Protein AF-A0A183DYJ8-F1 (afdb_monomer_lite)

Sequence (144 aa):
MRYMSSQLESTVRIVALSSSLANAKDVGQWLGCSSQATFNFAPNCRPLPLELFIQGFNLSHTASRLAAMTRPVYAAIGRHGGKLRPRPVLVFVPSRRQSRSTAVDMLTMAHADGQSKRFLHINPREPSFVRLLENIQVRVLPFC

pLDDT: mean 86.79, std 11.58, range [35.88, 95.94]

Organism: NCBI:txid637853

Structure (mmCIF, N/CA/C/O backbone):
data_AF-A0A183DYJ8-F1
#
_entry.id   AF-A0A183DYJ8-F1
#
loop_
_atom_site.group_PDB
_atom_site.id
_atom_site.type_symbol
_atom_site.label_atom_id
_atom_site.label_alt_id
_atom_site.label_comp_id
_atom_site.label_asym_id
_atom_site.label_entity_id
_atom_site.label_seq_id
_atom_site.pdbx_PDB_ins_code
_atom_site.Cartn_x
_atom_site.Cartn_y
_atom_site.Cartn_z
_atom_site.occupancy
_atom_site.B_iso_or_equiv
_atom_site.auth_seq_id
_atom_site.auth_comp_id
_atom_site.auth_asym_id
_atom_site.auth_atom_id
_atom_site.pdbx_PDB_model_num
ATOM 1 N N . MET A 1 1 ? 20.781 12.775 -18.936 1.00 73.19 1 MET A N 1
ATOM 2 C CA . MET A 1 1 ? 21.695 11.617 -18.793 1.00 73.19 1 MET A CA 1
ATOM 3 C C . MET A 1 1 ? 22.061 10.972 -20.126 1.00 73.19 1 MET A C 1
ATOM 5 O O . MET A 1 1 ? 23.223 11.074 -20.482 1.00 73.19 1 MET A O 1
ATOM 9 N N . ARG A 1 2 ? 21.133 10.405 -20.920 1.00 79.94 2 ARG A N 1
ATOM 10 C CA . ARG A 1 2 ? 21.486 9.854 -22.252 1.00 79.94 2 ARG A CA 1
ATOM 11 C C . ARG A 1 2 ? 22.073 10.909 -23.201 1.00 79.94 2 ARG A C 1
ATOM 13 O O . ARG A 1 2 ? 23.127 10.688 -23.775 1.00 79.94 2 ARG A O 1
ATOM 20 N N . TYR A 1 3 ? 21.452 12.089 -23.248 1.00 85.12 3 TYR A N 1
ATOM 21 C CA . TYR A 1 3 ? 21.985 13.248 -23.972 1.00 85.12 3 TYR A CA 1
ATOM 22 C C . TYR A 1 3 ? 23.383 13.669 -23.481 1.00 85.12 3 TYR A C 1
ATOM 24 O O . TYR A 1 3 ? 24.248 14.010 -24.270 1.00 85.12 3 TYR A O 1
ATOM 32 N N . MET A 1 4 ? 23.646 13.587 -22.174 1.00 83.94 4 MET A N 1
ATOM 33 C CA . MET A 1 4 ? 24.963 13.928 -21.623 1.00 83.94 4 MET A CA 1
ATOM 34 C C . MET A 1 4 ? 26.017 12.891 -22.015 1.00 83.94 4 MET A C 1
ATOM 36 O O . MET A 1 4 ? 27.123 13.270 -22.366 1.00 83.94 4 MET A O 1
ATOM 40 N N . SER A 1 5 ? 25.666 11.600 -22.016 1.00 84.94 5 SER A N 1
ATOM 41 C CA . SER A 1 5 ? 26.564 10.530 -22.470 1.00 84.94 5 SER A CA 1
ATOM 42 C C . SER A 1 5 ? 26.938 10.688 -23.947 1.00 84.94 5 SER A C 1
ATOM 44 O O . SER A 1 5 ? 28.092 10.471 -24.294 1.00 84.94 5 SER A O 1
ATOM 46 N N . SER A 1 6 ? 26.009 11.143 -24.799 1.00 83.88 6 SER A N 1
ATOM 47 C CA . SER A 1 6 ? 26.326 11.438 -26.203 1.00 83.88 6 SER A CA 1
ATOM 48 C C . SER A 1 6 ? 27.191 12.686 -26.396 1.00 83.88 6 SER A C 1
ATOM 50 O O . SER A 1 6 ? 27.919 12.749 -27.373 1.00 83.88 6 SER A O 1
ATOM 52 N N . GLN A 1 7 ? 27.105 13.678 -25.502 1.00 87.44 7 GLN A N 1
ATOM 53 C CA . GLN A 1 7 ? 27.860 14.937 -25.618 1.00 87.44 7 GLN A CA 1
ATOM 54 C C . GLN A 1 7 ? 29.259 14.859 -24.989 1.00 87.44 7 GLN A C 1
ATOM 56 O O . GLN A 1 7 ? 30.173 15.529 -25.445 1.00 87.44 7 GLN A O 1
ATOM 61 N N . LEU A 1 8 ? 29.427 14.060 -23.932 1.00 86.31 8 LEU A N 1
ATOM 62 C CA . LEU A 1 8 ? 30.691 13.909 -23.200 1.00 86.31 8 LEU A CA 1
ATOM 63 C C . LEU A 1 8 ? 31.576 12.778 -23.753 1.00 86.31 8 LEU A C 1
ATOM 65 O O . LEU A 1 8 ? 32.593 12.476 -23.136 1.00 86.31 8 LEU A O 1
ATOM 69 N N . GLU A 1 9 ? 31.146 12.101 -24.830 1.00 79.56 9 GLU A N 1
ATOM 70 C CA . GLU A 1 9 ? 31.792 10.911 -25.428 1.00 79.56 9 GLU A CA 1
ATOM 71 C C . GLU A 1 9 ? 32.183 9.829 -24.401 1.00 79.56 9 GLU A C 1
ATOM 73 O O . GLU A 1 9 ? 33.063 8.998 -24.613 1.00 79.56 9 GLU A O 1
ATOM 78 N N . SER A 1 10 ? 31.488 9.821 -23.264 1.00 85.06 10 SER A N 1
ATOM 79 C CA . SER A 1 10 ? 31.749 8.952 -22.127 1.00 85.06 10 SER A CA 1
ATOM 80 C C . SER A 1 10 ? 30.541 8.062 -21.884 1.00 85.06 10 SER A C 1
ATOM 82 O O . SER A 1 10 ? 29.387 8.512 -21.853 1.00 85.06 10 SER A O 1
ATOM 84 N N . THR A 1 11 ? 30.797 6.767 -21.723 1.00 82.25 11 THR A N 1
ATOM 85 C CA . THR A 1 11 ? 29.756 5.759 -21.536 1.00 82.25 11 THR A CA 1
ATOM 86 C C . THR A 1 11 ? 29.220 5.811 -20.108 1.00 82.25 11 THR A C 1
ATOM 88 O O . THR A 1 11 ? 29.908 5.423 -19.164 1.00 82.25 11 THR A O 1
ATOM 91 N N . VAL A 1 12 ? 27.966 6.235 -19.939 1.00 88.12 12 VAL A N 1
ATOM 92 C CA . VAL A 1 12 ? 27.276 6.196 -18.641 1.00 88.12 12 VAL A CA 1
ATOM 93 C C . VAL A 1 12 ? 26.385 4.959 -18.585 1.00 88.12 12 VAL A C 1
ATOM 95 O O . VAL A 1 12 ? 25.428 4.841 -19.351 1.00 88.12 12 VAL A O 1
ATOM 98 N N . ARG A 1 13 ? 26.661 4.035 -17.656 1.00 90.12 13 ARG A N 1
ATOM 99 C CA . ARG A 1 13 ? 25.805 2.861 -17.439 1.00 90.12 13 ARG A CA 1
ATOM 100 C C . ARG A 1 13 ? 24.506 3.282 -16.751 1.00 90.12 13 ARG A C 1
ATOM 102 O O . ARG A 1 13 ? 24.520 3.708 -15.600 1.00 90.12 13 ARG A O 1
ATOM 109 N N . ILE A 1 14 ? 23.383 3.109 -17.442 1.00 90.06 14 ILE A N 1
ATOM 110 C CA . ILE A 1 14 ? 22.045 3.372 -16.906 1.00 90.06 14 ILE A CA 1
ATOM 111 C C . ILE A 1 14 ? 21.417 2.043 -16.483 1.00 90.06 14 ILE A C 1
ATOM 113 O O . ILE A 1 14 ? 21.336 1.107 -17.274 1.00 90.06 14 ILE A O 1
ATOM 117 N N . VAL A 1 15 ? 20.962 1.968 -15.233 1.00 93.06 15 VAL A N 1
ATOM 118 C CA . VAL A 1 15 ? 20.159 0.853 -14.719 1.00 93.06 15 VAL A CA 1
ATOM 119 C C . VAL A 1 15 ? 18.805 1.420 -14.314 1.00 93.06 15 VAL A C 1
ATOM 121 O O . VAL A 1 15 ? 18.730 2.258 -13.419 1.00 93.06 15 VAL A O 1
ATOM 124 N N . ALA A 1 16 ? 17.745 0.992 -14.999 1.00 92.88 16 ALA A N 1
ATOM 125 C CA . ALA A 1 16 ? 16.383 1.433 -14.725 1.00 92.88 16 ALA A CA 1
ATOM 126 C C . ALA A 1 16 ? 15.611 0.344 -13.980 1.00 92.88 16 ALA A C 1
ATOM 128 O O . ALA A 1 16 ? 15.545 -0.801 -14.423 1.00 92.88 16 ALA A O 1
ATOM 129 N N . LEU A 1 17 ? 15.012 0.722 -12.853 1.00 94.81 17 LEU A N 1
ATOM 130 C CA . LEU A 1 17 ? 14.126 -0.131 -12.071 1.00 94.81 17 LEU A CA 1
ATOM 131 C C . LEU A 1 17 ? 12.704 0.399 -12.227 1.00 94.81 17 LEU A C 1
ATOM 133 O O . LEU A 1 17 ? 12.454 1.587 -12.028 1.00 94.81 17 LEU A O 1
ATOM 137 N N . SER A 1 18 ? 11.776 -0.474 -12.601 1.00 93.62 18 SER A N 1
ATOM 138 C CA . SER A 1 18 ? 10.367 -0.121 -12.766 1.00 93.62 18 SER A CA 1
ATOM 139 C C . SER A 1 18 ? 9.467 -1.268 -12.316 1.00 93.62 18 SER A C 1
ATOM 141 O O . SER A 1 18 ? 9.920 -2.403 -12.162 1.00 93.62 18 SER A O 1
ATOM 143 N N . SER A 1 19 ? 8.192 -0.958 -12.070 1.00 92.62 19 SER A N 1
ATOM 144 C CA . SER A 1 19 ? 7.153 -1.987 -11.967 1.00 92.62 19 SER A CA 1
ATOM 145 C C . SER A 1 19 ? 6.917 -2.629 -13.340 1.00 92.62 19 SER A C 1
ATOM 147 O O . SER A 1 19 ? 7.438 -2.156 -14.344 1.00 92.62 19 SER A O 1
ATOM 149 N N . SER A 1 20 ? 6.107 -3.681 -13.408 1.00 93.31 20 SER A N 1
ATOM 150 C CA . SER A 1 20 ? 5.674 -4.283 -14.672 1.00 93.31 20 SER A CA 1
ATOM 151 C C . SER A 1 20 ? 5.077 -3.230 -15.614 1.00 93.31 20 SER A C 1
ATOM 153 O O . SER A 1 20 ? 4.111 -2.553 -15.250 1.00 93.31 20 SER A O 1
ATOM 155 N N . LEU A 1 21 ? 5.627 -3.106 -16.824 1.00 93.69 21 LEU A N 1
ATOM 156 C CA . LEU A 1 21 ? 5.190 -2.129 -17.827 1.00 93.69 21 LEU A CA 1
ATOM 157 C C . LEU A 1 21 ? 4.564 -2.829 -19.035 1.00 93.69 21 LEU A C 1
ATOM 159 O O . LEU A 1 21 ? 5.076 -3.841 -19.512 1.00 93.69 21 LEU A O 1
ATOM 163 N N . ALA A 1 22 ? 3.492 -2.252 -19.581 1.00 93.25 22 ALA A N 1
ATOM 164 C CA . ALA A 1 22 ? 2.907 -2.727 -20.837 1.00 93.25 22 ALA A CA 1
ATOM 165 C C . ALA A 1 22 ? 3.814 -2.404 -22.043 1.00 93.25 22 ALA A C 1
ATOM 167 O O . ALA A 1 22 ? 4.002 -3.236 -22.926 1.00 93.25 22 ALA A O 1
ATOM 168 N N . ASN A 1 23 ? 4.438 -1.224 -22.044 1.00 93.50 23 ASN A N 1
ATOM 169 C CA . ASN A 1 23 ? 5.290 -0.699 -23.116 1.00 93.50 23 ASN A CA 1
ATOM 170 C C . ASN A 1 23 ? 6.788 -0.695 -22.744 1.00 93.50 23 ASN A C 1
ATOM 172 O O . ASN A 1 23 ? 7.521 0.247 -23.040 1.00 93.50 23 ASN A O 1
ATOM 176 N N . ALA A 1 24 ? 7.271 -1.758 -22.092 1.00 93.75 24 ALA A N 1
ATOM 177 C CA . ALA A 1 24 ? 8.667 -1.845 -21.644 1.00 93.75 24 ALA A CA 1
ATOM 178 C C . ALA A 1 24 ? 9.697 -1.735 -22.786 1.00 93.75 24 ALA A C 1
ATOM 180 O O . ALA A 1 24 ? 10.811 -1.263 -22.565 1.00 93.75 24 ALA A O 1
ATOM 181 N N . LYS A 1 25 ? 9.329 -2.150 -24.007 1.00 92.06 25 LYS A N 1
ATOM 182 C CA . LYS A 1 25 ? 10.200 -2.075 -25.191 1.00 92.06 25 LYS A CA 1
ATOM 183 C C . LYS A 1 25 ? 10.552 -0.632 -25.550 1.00 92.06 25 LYS A C 1
ATOM 185 O O . LYS A 1 25 ? 11.727 -0.328 -25.725 1.00 92.06 25 LYS A O 1
ATOM 190 N N . ASP A 1 26 ? 9.555 0.248 -25.580 1.00 93.81 26 ASP A N 1
ATOM 191 C CA . ASP A 1 26 ? 9.741 1.656 -25.942 1.00 93.81 26 ASP A CA 1
ATOM 192 C C . ASP A 1 26 ? 10.584 2.377 -24.889 1.00 93.81 26 ASP A C 1
ATOM 194 O O . ASP A 1 26 ? 11.494 3.137 -25.218 1.00 93.81 26 ASP A O 1
ATOM 198 N N . VAL A 1 27 ? 10.339 2.078 -23.608 1.00 93.38 27 VAL A N 1
ATOM 199 C CA . VAL A 1 27 ? 11.133 2.615 -22.494 1.00 93.38 27 VAL A CA 1
ATOM 200 C C . VAL A 1 27 ? 12.580 2.123 -22.567 1.00 93.38 27 VAL A C 1
ATOM 202 O O . VAL A 1 27 ? 13.506 2.921 -22.421 1.00 93.38 27 VAL A O 1
ATOM 205 N N . GLY A 1 28 ? 12.795 0.835 -22.853 1.00 92.75 28 GLY A N 1
ATOM 206 C CA . GLY A 1 28 ? 14.129 0.271 -23.064 1.00 92.75 28 GLY A CA 1
ATOM 207 C C . GLY A 1 28 ? 14.861 0.954 -24.221 1.00 92.75 28 GLY A C 1
ATOM 208 O O . GLY A 1 28 ? 15.994 1.406 -24.057 1.00 92.75 28 GLY A O 1
ATOM 209 N N . GLN A 1 29 ? 14.190 1.135 -25.360 1.00 91.81 29 GLN A N 1
ATOM 210 C CA . GLN A 1 29 ? 14.751 1.823 -26.524 1.00 91.81 29 GLN A CA 1
ATOM 211 C C . GLN A 1 29 ? 15.055 3.302 -26.240 1.00 91.81 29 GLN A C 1
ATOM 213 O O . GLN A 1 29 ? 16.102 3.810 -26.659 1.00 91.81 29 GLN A O 1
ATOM 218 N N . TRP A 1 30 ? 14.189 3.993 -25.494 1.00 91.25 30 TRP A N 1
ATOM 219 C CA . TRP A 1 30 ? 14.401 5.378 -25.065 1.00 91.25 30 TRP A CA 1
ATOM 220 C C . TRP A 1 30 ? 15.608 5.528 -24.128 1.00 91.25 30 TRP A C 1
ATOM 222 O O . TRP A 1 30 ? 16.345 6.515 -24.215 1.00 91.25 30 TRP A O 1
ATOM 232 N N . LEU A 1 31 ? 15.884 4.522 -23.300 1.00 91.31 31 LEU A N 1
ATOM 233 C CA . LEU A 1 31 ? 17.076 4.476 -22.452 1.00 91.31 31 LEU A CA 1
ATOM 234 C C . LEU A 1 31 ? 18.327 3.963 -23.184 1.00 91.31 31 LEU A C 1
ATOM 236 O O . LEU A 1 31 ? 19.436 4.159 -22.693 1.00 91.31 31 LEU A O 1
ATOM 240 N 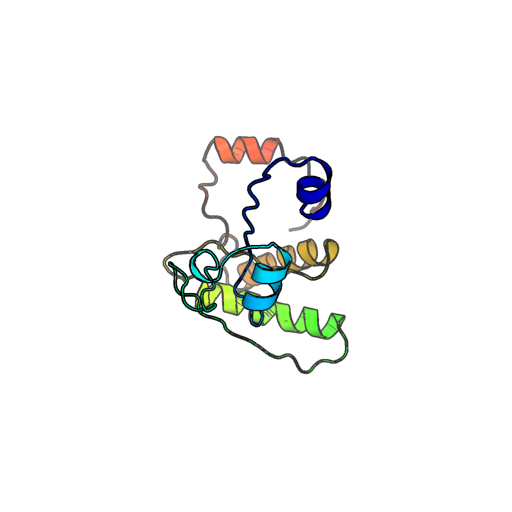N . GLY A 1 32 ? 18.171 3.379 -24.375 1.00 88.75 32 GLY A N 1
ATOM 241 C CA . GLY A 1 32 ? 19.265 2.784 -25.148 1.00 88.75 32 GLY A CA 1
ATOM 242 C C . GLY A 1 32 ? 19.638 1.370 -24.695 1.00 88.75 32 GLY A C 1
ATOM 243 O O . GLY A 1 32 ? 20.743 0.911 -24.970 1.00 88.75 32 GLY A O 1
ATOM 244 N N . CYS A 1 33 ? 18.740 0.681 -23.990 1.00 90.75 33 CYS A N 1
ATOM 245 C CA . CYS A 1 33 ? 18.912 -0.708 -23.585 1.00 90.75 33 CYS A CA 1
ATOM 246 C C . CYS A 1 33 ? 18.634 -1.652 -24.763 1.00 90.75 33 CYS A C 1
ATOM 248 O O . CYS A 1 33 ? 17.685 -1.459 -25.524 1.00 90.75 33 CYS A O 1
ATOM 250 N N . SER A 1 34 ? 19.438 -2.710 -24.894 1.00 90.81 34 SER A N 1
ATOM 251 C CA . SER A 1 34 ? 19.164 -3.783 -25.852 1.00 90.81 34 SER A CA 1
ATOM 252 C C . SER A 1 34 ? 17.969 -4.631 -25.399 1.00 90.81 34 SER A C 1
ATOM 254 O O . SER A 1 34 ? 17.638 -4.695 -24.210 1.00 90.81 34 SER A O 1
ATOM 256 N N . SER A 1 35 ? 17.333 -5.344 -26.331 1.00 89.44 35 SER A N 1
ATOM 257 C CA . SER A 1 35 ? 16.215 -6.240 -25.999 1.00 89.44 35 SER A CA 1
ATOM 258 C C . SER A 1 35 ? 16.634 -7.388 -25.072 1.00 89.44 35 SER A C 1
ATOM 260 O O . SER A 1 35 ? 15.832 -7.828 -24.260 1.00 89.44 35 SER A O 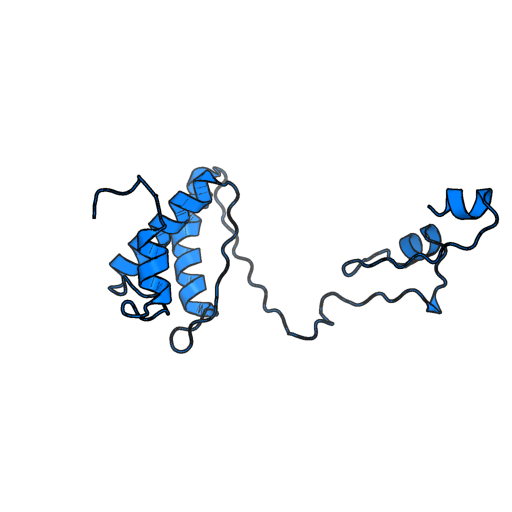1
ATOM 262 N N . GLN A 1 36 ? 17.896 -7.828 -25.142 1.00 92.44 36 GLN A N 1
ATOM 263 C CA . GLN A 1 36 ? 18.462 -8.847 -24.245 1.00 92.44 36 GLN A CA 1
ATOM 264 C C . GLN A 1 36 ? 18.700 -8.323 -22.819 1.00 92.44 36 GLN A C 1
ATOM 266 O O . GLN A 1 36 ? 18.710 -9.102 -21.873 1.00 92.44 36 GLN A O 1
ATOM 271 N N . ALA A 1 37 ? 18.882 -7.009 -22.663 1.00 91.81 37 ALA A N 1
ATOM 272 C CA . ALA A 1 37 ? 19.071 -6.347 -21.373 1.00 91.81 37 ALA A CA 1
ATOM 273 C C . ALA A 1 37 ? 17.766 -5.756 -20.801 1.00 91.81 37 ALA A C 1
ATOM 275 O O . ALA A 1 37 ? 17.795 -5.100 -19.759 1.00 91.81 37 ALA A O 1
ATOM 276 N N . THR A 1 38 ? 16.626 -5.959 -21.473 1.00 92.94 38 THR A N 1
ATOM 277 C CA . THR A 1 38 ? 15.319 -5.443 -21.046 1.00 92.94 38 THR A CA 1
ATOM 278 C C . THR A 1 38 ? 14.506 -6.559 -20.399 1.00 92.94 38 THR A C 1
ATOM 280 O O . THR A 1 38 ? 13.865 -7.357 -21.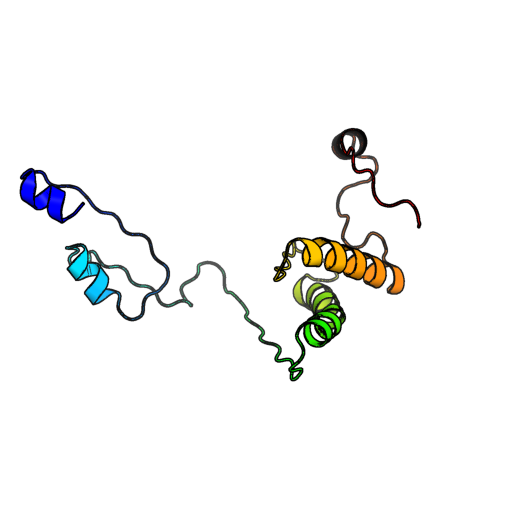079 1.00 92.94 38 THR A O 1
ATOM 283 N N . PHE A 1 39 ? 14.508 -6.598 -19.068 1.00 93.56 39 PHE A N 1
ATOM 284 C CA . PHE A 1 39 ? 13.738 -7.573 -18.298 1.00 93.56 39 PHE A CA 1
ATOM 285 C C . PHE A 1 39 ? 12.395 -6.976 -17.879 1.00 93.56 39 PHE A C 1
ATOM 287 O O . PHE A 1 39 ? 12.343 -6.063 -17.057 1.00 93.56 39 PHE A O 1
ATOM 294 N N . ASN A 1 40 ? 11.306 -7.497 -18.444 1.00 93.94 40 ASN A N 1
ATOM 295 C CA . ASN A 1 40 ? 9.945 -7.111 -18.087 1.00 93.94 40 ASN A CA 1
ATOM 296 C C . ASN A 1 40 ? 9.178 -8.340 -17.607 1.00 93.94 40 ASN A C 1
ATOM 298 O O . ASN A 1 40 ? 9.033 -9.315 -18.343 1.00 93.94 40 ASN A O 1
ATOM 302 N N . PHE A 1 41 ? 8.683 -8.280 -16.376 1.00 93.94 41 PHE A N 1
ATOM 303 C CA . PHE A 1 41 ? 7.970 -9.380 -15.740 1.00 93.94 41 PHE A CA 1
ATOM 304 C C . PHE A 1 41 ? 6.493 -9.035 -15.605 1.00 93.94 41 PHE A C 1
ATOM 306 O O . PHE A 1 41 ? 6.138 -7.881 -15.359 1.00 93.94 41 PHE A O 1
ATOM 313 N N . ALA A 1 42 ? 5.624 -10.036 -15.719 1.00 91.19 42 ALA A N 1
ATOM 314 C CA . ALA A 1 42 ? 4.207 -9.846 -15.457 1.00 91.19 42 ALA A CA 1
ATOM 315 C C . ALA A 1 42 ? 3.964 -9.563 -13.953 1.00 91.19 42 ALA A C 1
ATOM 317 O O . ALA A 1 42 ? 4.722 -10.044 -13.105 1.00 91.19 42 ALA A O 1
ATOM 318 N N . PRO A 1 43 ? 2.904 -8.815 -13.582 1.00 89.69 43 PRO A N 1
ATOM 319 C CA . PRO A 1 43 ? 2.639 -8.441 -12.185 1.00 89.69 43 PRO A CA 1
ATOM 320 C C . PRO A 1 43 ? 2.446 -9.618 -11.216 1.00 89.69 43 PRO A C 1
ATOM 322 O O . PRO A 1 43 ? 2.502 -9.419 -10.000 1.00 89.69 43 PRO A O 1
ATOM 325 N N . ASN A 1 44 ? 2.186 -10.814 -11.753 1.00 89.44 44 ASN A N 1
ATOM 326 C CA . ASN A 1 44 ? 2.000 -12.068 -11.028 1.00 89.44 44 ASN A CA 1
ATOM 327 C C . ASN A 1 44 ? 3.321 -12.791 -10.699 1.00 89.44 44 ASN A C 1
ATOM 329 O O . ASN A 1 44 ? 3.313 -13.660 -9.834 1.00 89.44 44 ASN A O 1
ATOM 333 N N . CYS A 1 45 ? 4.452 -12.426 -11.313 1.00 90.38 45 CYS A N 1
ATOM 334 C CA . CYS A 1 45 ? 5.768 -13.039 -11.077 1.00 90.38 45 CYS A CA 1
ATOM 335 C C . CYS A 1 45 ? 6.416 -12.590 -9.751 1.00 90.38 45 CYS A C 1
ATOM 337 O O . CYS A 1 45 ? 7.627 -12.389 -9.670 1.00 90.38 45 CYS A O 1
ATOM 339 N N . ARG A 1 46 ? 5.617 -12.378 -8.703 1.00 91.56 46 ARG A N 1
ATOM 340 C CA . ARG A 1 46 ? 6.111 -11.956 -7.390 1.00 91.56 46 ARG A CA 1
ATOM 341 C C . ARG A 1 46 ? 6.610 -13.173 -6.608 1.00 91.56 46 ARG A C 1
ATOM 343 O O . ARG A 1 46 ? 5.919 -14.188 -6.608 1.00 91.56 46 ARG A O 1
ATOM 350 N N . PRO A 1 47 ? 7.732 -13.067 -5.868 1.00 92.25 47 PRO A N 1
ATOM 351 C CA . PRO A 1 47 ? 8.199 -14.153 -5.001 1.00 92.25 47 PRO A CA 1
ATOM 352 C C . PRO A 1 47 ? 7.168 -14.565 -3.942 1.00 92.25 47 PRO A C 1
ATOM 354 O O . PRO A 1 47 ? 7.109 -15.725 -3.551 1.00 92.25 47 PRO A O 1
ATOM 357 N N . LEU A 1 48 ? 6.352 -13.608 -3.483 1.00 89.69 48 LEU A N 1
ATOM 358 C CA . LEU A 1 48 ? 5.236 -13.846 -2.576 1.00 89.69 48 LEU A CA 1
ATOM 359 C C . LEU A 1 48 ? 3.914 -13.606 -3.316 1.00 89.69 48 LEU A C 1
ATOM 361 O O . LEU A 1 48 ? 3.730 -12.511 -3.865 1.00 89.69 48 LEU A O 1
ATOM 365 N N . PRO A 1 49 ? 2.993 -14.586 -3.324 1.00 90.38 49 PRO A N 1
ATOM 366 C CA . PRO A 1 49 ? 1.691 -14.419 -3.948 1.00 90.38 49 PRO A CA 1
ATOM 367 C C . PRO A 1 49 ? 0.897 -13.332 -3.221 1.00 90.38 49 PRO A C 1
ATOM 369 O O . PRO A 1 49 ? 0.947 -13.207 -1.996 1.00 90.38 49 PRO A O 1
ATOM 372 N N . LEU A 1 50 ? 0.161 -12.539 -3.996 1.00 90.75 50 LEU A N 1
ATOM 373 C CA . LEU A 1 50 ? -0.685 -11.466 -3.493 1.00 90.75 50 LEU A CA 1
ATOM 374 C C . LEU A 1 50 ? -2.137 -11.785 -3.835 1.00 90.75 50 LEU A C 1
ATOM 376 O O . LEU A 1 50 ? -2.482 -11.935 -5.005 1.00 90.75 50 LEU A O 1
ATOM 380 N N . GLU A 1 51 ? -2.984 -11.842 -2.813 1.00 90.81 51 GLU A N 1
ATOM 381 C CA . GLU A 1 51 ? -4.435 -11.926 -2.968 1.00 90.81 51 GLU A CA 1
ATOM 382 C C . GLU A 1 51 ? -5.033 -10.520 -2.928 1.00 90.81 51 GLU A C 1
ATOM 384 O O . GLU A 1 51 ? -4.774 -9.746 -2.003 1.00 90.81 51 GLU A O 1
ATOM 389 N N . LEU A 1 52 ? -5.824 -10.176 -3.944 1.00 92.25 52 LEU A N 1
ATOM 390 C CA . LEU A 1 52 ? -6.418 -8.854 -4.094 1.00 92.25 52 LEU A CA 1
ATOM 391 C C . LEU A 1 52 ? -7.942 -8.954 -4.045 1.00 92.25 52 LEU A C 1
ATOM 393 O O . LEU A 1 52 ? -8.555 -9.656 -4.844 1.00 92.25 52 LEU A O 1
ATOM 397 N N . PHE A 1 53 ? -8.550 -8.209 -3.123 1.00 94.31 53 PHE A N 1
ATOM 398 C CA . PHE A 1 53 ? -9.998 -8.125 -2.958 1.00 94.31 53 PHE A CA 1
ATOM 399 C C . PHE A 1 53 ? -10.448 -6.683 -3.190 1.00 94.31 53 PHE A C 1
ATOM 401 O O . PHE A 1 53 ? -9.970 -5.769 -2.518 1.00 94.31 53 PHE A O 1
ATOM 408 N N . ILE A 1 54 ? -11.377 -6.474 -4.126 1.00 95.00 54 ILE A N 1
ATOM 409 C CA . ILE A 1 54 ? -11.953 -5.156 -4.422 1.00 95.00 54 ILE A CA 1
ATOM 410 C C . ILE A 1 54 ? -13.389 -5.131 -3.906 1.00 95.00 54 ILE A C 1
ATOM 412 O O . ILE A 1 54 ? -14.205 -5.965 -4.290 1.00 95.00 54 ILE A O 1
ATOM 416 N N . GLN A 1 55 ? -13.699 -4.162 -3.046 1.00 93.56 55 GLN A N 1
ATOM 417 C CA . GLN A 1 55 ? -15.052 -3.912 -2.553 1.00 93.56 55 GLN A CA 1
ATOM 418 C C . GLN A 1 55 ? -15.5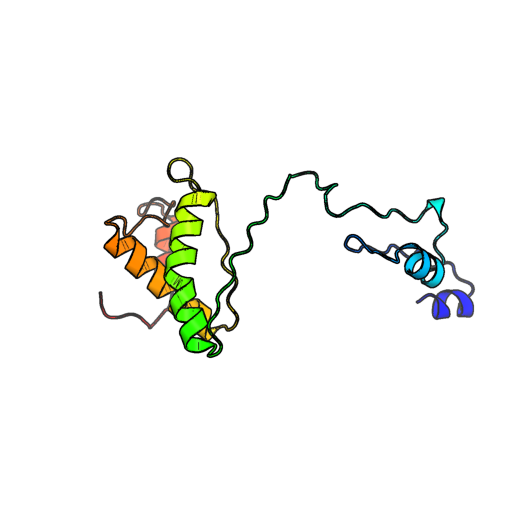25 -2.546 -3.054 1.00 93.56 55 GLN A C 1
ATOM 420 O O . GLN A 1 55 ? -14.946 -1.516 -2.708 1.00 93.56 55 GLN A O 1
ATOM 425 N N . GLY A 1 56 ? -16.558 -2.543 -3.898 1.00 94.75 56 GLY A N 1
ATOM 426 C CA . GLY A 1 56 ? -17.173 -1.323 -4.419 1.00 94.75 56 GLY A CA 1
ATOM 427 C C . GLY A 1 56 ? -18.185 -0.725 -3.441 1.00 94.75 56 GLY A C 1
ATOM 428 O O . GLY A 1 56 ? -18.910 -1.455 -2.770 1.00 94.75 56 GLY A O 1
ATOM 429 N N . PHE A 1 57 ? -18.257 0.607 -3.383 1.00 94.50 57 PHE A N 1
ATOM 430 C CA . PHE A 1 57 ? -19.225 1.344 -2.564 1.00 94.50 57 PHE A CA 1
ATOM 431 C C . PHE A 1 57 ? -20.002 2.335 -3.434 1.00 94.50 57 PHE A C 1
ATOM 433 O O . PHE A 1 57 ? -19.430 3.301 -3.940 1.00 94.50 57 PHE A O 1
ATOM 440 N N . ASN A 1 58 ? -21.316 2.133 -3.553 1.00 94.25 58 ASN A N 1
ATOM 441 C CA . ASN A 1 58 ? -22.207 2.926 -4.409 1.00 94.25 58 ASN A CA 1
ATOM 442 C C . ASN A 1 58 ? -22.744 4.180 -3.692 1.00 94.25 58 ASN A C 1
ATOM 444 O O . ASN A 1 58 ? -23.949 4.399 -3.615 1.00 94.25 58 ASN A O 1
ATOM 448 N N . LEU A 1 59 ? -21.853 4.993 -3.123 1.00 95.12 59 LEU A N 1
ATOM 449 C CA . LEU A 1 59 ? -22.202 6.255 -2.461 1.00 95.12 59 LEU A CA 1
ATOM 450 C C . LEU A 1 59 ? -21.483 7.402 -3.167 1.00 95.12 59 LEU A C 1
ATOM 452 O O . LEU A 1 59 ? -20.254 7.415 -3.210 1.00 95.12 59 LEU A O 1
ATOM 456 N N . SER A 1 60 ? -22.226 8.375 -3.694 1.00 94.81 60 SER A N 1
ATOM 457 C CA . SER A 1 60 ? -21.654 9.536 -4.392 1.00 94.81 60 SER A CA 1
ATOM 458 C C . SER A 1 60 ? -20.907 10.461 -3.426 1.00 94.81 60 SER A C 1
ATOM 460 O O . SER A 1 60 ? -19.753 10.826 -3.662 1.00 94.81 60 SER A O 1
ATOM 462 N N . HIS A 1 61 ? -21.529 10.775 -2.287 1.00 95.94 61 HIS A N 1
ATOM 463 C CA . HIS A 1 61 ? -20.959 11.657 -1.276 1.00 95.94 61 HIS A CA 1
ATOM 464 C C . HIS A 1 61 ? -19.770 11.010 -0.549 1.00 95.94 61 HIS A C 1
ATOM 466 O O . HIS A 1 61 ? -19.899 9.975 0.110 1.00 95.94 61 HIS A O 1
ATOM 472 N N . THR A 1 62 ? -18.598 11.645 -0.642 1.00 92.25 62 THR A N 1
ATOM 473 C CA . THR A 1 62 ? -17.327 11.092 -0.151 1.00 92.25 62 THR A CA 1
ATOM 474 C C . THR A 1 62 ? -17.304 10.856 1.356 1.00 92.25 62 THR A C 1
ATOM 476 O O . THR A 1 62 ? -16.830 9.805 1.779 1.00 92.25 62 THR A O 1
ATOM 479 N N . ALA A 1 63 ? -17.831 11.772 2.175 1.00 91.44 63 ALA A N 1
ATOM 480 C CA . ALA A 1 63 ? -17.790 11.591 3.630 1.00 91.44 63 ALA A CA 1
ATOM 481 C C . ALA A 1 63 ? -18.669 10.412 4.080 1.00 91.44 63 ALA A C 1
ATOM 483 O O . ALA A 1 63 ? -18.240 9.586 4.882 1.00 91.44 63 ALA A O 1
ATOM 484 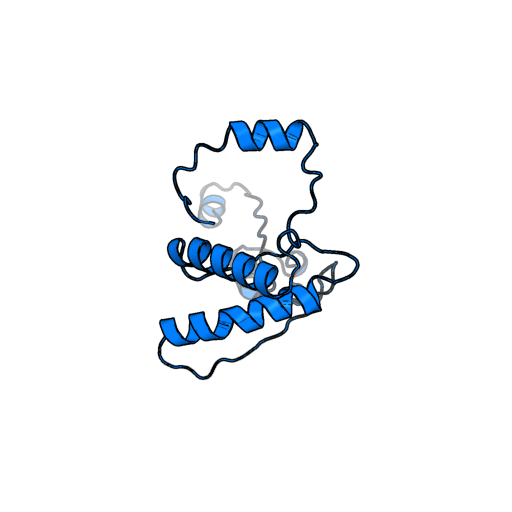N N . SER A 1 64 ? -19.861 10.278 3.490 1.00 93.62 64 SER A N 1
ATOM 485 C CA . SER A 1 64 ? -20.766 9.153 3.752 1.00 93.62 64 SER A CA 1
ATOM 486 C C . SER A 1 64 ? -20.158 7.832 3.285 1.00 93.62 64 SER A C 1
ATOM 488 O O . SER A 1 64 ? -20.252 6.825 3.983 1.00 93.62 64 SER A O 1
ATOM 490 N N . ARG A 1 65 ? -19.477 7.843 2.130 1.00 94.44 65 ARG A N 1
ATOM 491 C CA . ARG A 1 65 ? -18.755 6.679 1.609 1.00 94.44 65 ARG A CA 1
ATOM 492 C C . ARG A 1 65 ? -17.635 6.232 2.549 1.00 94.44 65 ARG A C 1
ATOM 494 O O . ARG A 1 65 ? -17.539 5.045 2.834 1.00 94.44 65 ARG A O 1
ATOM 501 N N . LEU A 1 66 ? -16.836 7.165 3.068 1.00 93.50 66 LEU A N 1
ATOM 502 C CA . LEU A 1 66 ? -15.768 6.855 4.024 1.00 93.50 66 LEU A CA 1
ATOM 503 C C . LEU A 1 66 ? -16.316 6.293 5.340 1.00 93.50 66 LEU A C 1
ATOM 505 O O . LEU A 1 66 ? -15.804 5.288 5.821 1.00 93.50 66 LEU A O 1
ATOM 509 N N . ALA A 1 67 ? -17.389 6.875 5.881 1.00 91.94 67 ALA A N 1
ATOM 510 C CA . ALA A 1 67 ? -18.031 6.354 7.090 1.00 91.94 67 ALA A CA 1
ATOM 511 C C . ALA A 1 67 ? -18.596 4.934 6.883 1.00 91.94 67 ALA A C 1
ATOM 513 O O . ALA A 1 67 ? -18.471 4.073 7.754 1.00 91.94 67 ALA A O 1
ATOM 514 N N . ALA A 1 68 ? -19.166 4.659 5.705 1.00 93.50 68 ALA A N 1
ATOM 515 C CA . ALA A 1 68 ? -19.656 3.328 5.349 1.00 93.50 68 ALA A CA 1
ATOM 516 C C . ALA A 1 68 ? -18.527 2.289 5.198 1.00 93.50 68 ALA A C 1
ATOM 518 O O . ALA A 1 68 ? -18.764 1.102 5.418 1.00 93.50 68 ALA A O 1
ATOM 519 N N . MET A 1 69 ? -17.304 2.716 4.857 1.00 95.38 69 MET A N 1
ATOM 520 C CA . MET A 1 69 ? -16.130 1.841 4.723 1.00 95.38 69 MET A CA 1
ATOM 521 C C . MET A 1 69 ? -15.538 1.405 6.071 1.00 95.38 69 MET A C 1
ATOM 523 O O . MET A 1 69 ? -14.900 0.355 6.134 1.00 95.38 69 MET A O 1
ATOM 527 N N . THR A 1 70 ? -15.768 2.151 7.156 1.00 93.38 70 THR A N 1
ATOM 528 C CA . THR A 1 70 ? -15.156 1.894 8.472 1.00 93.38 70 THR A CA 1
ATOM 529 C C . THR A 1 70 ? -15.427 0.477 8.996 1.00 93.38 70 THR A C 1
ATOM 531 O O . THR A 1 70 ? -14.493 -0.242 9.357 1.00 93.38 70 THR A O 1
ATOM 534 N N . ARG A 1 71 ? -16.688 0.023 8.977 1.00 93.00 71 ARG A N 1
ATOM 535 C CA . ARG A 1 71 ? -17.063 -1.329 9.437 1.00 93.00 71 ARG A CA 1
ATOM 536 C C . ARG A 1 71 ? -16.461 -2.445 8.559 1.00 93.00 71 ARG A C 1
ATOM 538 O O . ARG A 1 71 ? -15.843 -3.355 9.116 1.00 93.00 71 ARG A O 1
ATOM 545 N N . PRO A 1 72 ? -16.573 -2.396 7.215 1.00 94.69 72 PRO A N 1
ATOM 546 C CA . PRO A 1 72 ? -15.898 -3.338 6.323 1.00 94.69 72 PRO A CA 1
ATOM 547 C C . PRO A 1 72 ? -14.386 -3.432 6.531 1.00 94.69 72 PRO A C 1
ATOM 549 O O . PRO A 1 72 ? -13.851 -4.538 6.494 1.00 94.69 72 PRO A O 1
ATOM 552 N N . VAL A 1 73 ? -13.697 -2.315 6.796 1.00 94.44 73 VAL A N 1
ATOM 553 C CA . VAL A 1 73 ? -12.251 -2.330 7.073 1.00 94.44 73 VAL A CA 1
ATOM 554 C C . VAL A 1 73 ? -11.946 -3.150 8.327 1.00 94.44 73 VAL A C 1
ATOM 556 O O . VAL A 1 73 ? -11.091 -4.034 8.278 1.00 94.44 73 VAL A O 1
ATOM 559 N N . TYR A 1 74 ? -12.675 -2.937 9.425 1.00 92.75 74 TYR A N 1
ATOM 560 C CA . TYR A 1 74 ? -12.492 -3.726 10.649 1.00 92.75 74 TYR A CA 1
ATOM 561 C C . TYR A 1 74 ? -12.758 -5.223 10.425 1.00 92.75 74 TYR A C 1
ATOM 563 O O . TYR A 1 74 ? -11.969 -6.082 10.834 1.00 92.75 74 TYR A O 1
ATOM 571 N N . ALA A 1 75 ? -13.830 -5.546 9.699 1.00 92.38 75 ALA A N 1
ATOM 572 C CA . ALA A 1 75 ? -14.146 -6.923 9.335 1.00 92.38 75 ALA A CA 1
ATOM 573 C C . ALA A 1 75 ? -13.051 -7.556 8.452 1.00 92.38 75 ALA A C 1
ATOM 575 O O . ALA A 1 75 ? -12.682 -8.714 8.661 1.00 92.38 75 ALA A O 1
ATOM 576 N N . ALA A 1 76 ? -12.486 -6.798 7.506 1.00 92.75 76 ALA A N 1
ATOM 577 C CA . ALA A 1 76 ? -11.399 -7.246 6.638 1.00 92.75 76 ALA A CA 1
ATOM 578 C C . ALA A 1 76 ? -10.111 -7.528 7.426 1.00 92.75 76 ALA A C 1
ATOM 580 O O . ALA A 1 76 ? -9.476 -8.557 7.189 1.00 92.75 76 ALA A O 1
ATOM 581 N N . ILE A 1 77 ? -9.770 -6.687 8.412 1.00 91.56 77 ILE A N 1
ATOM 582 C CA . ILE A 1 77 ? -8.652 -6.937 9.338 1.00 91.56 77 ILE A CA 1
ATOM 583 C C . ILE A 1 77 ? -8.863 -8.273 10.056 1.00 91.56 77 ILE A C 1
ATOM 585 O O . ILE A 1 77 ? -7.959 -9.103 10.107 1.00 91.56 77 ILE A O 1
ATOM 589 N N . GLY A 1 78 ? -10.069 -8.524 10.568 1.00 88.31 78 GLY A N 1
ATOM 590 C CA . GLY A 1 78 ? -10.371 -9.781 11.249 1.00 88.31 78 GLY A CA 1
ATOM 591 C C . GLY A 1 78 ? -10.354 -11.012 10.339 1.00 88.31 78 GLY A C 1
ATOM 592 O O . GLY A 1 78 ? -9.933 -12.082 10.780 1.00 88.31 78 GLY A O 1
ATOM 593 N N . ARG A 1 79 ? -10.802 -10.867 9.087 1.00 89.38 79 ARG A N 1
ATOM 594 C CA . ARG A 1 79 ? -10.868 -11.952 8.100 1.00 89.38 79 ARG A CA 1
ATOM 595 C C . ARG A 1 79 ? -9.493 -12.312 7.536 1.00 89.38 79 ARG A C 1
ATOM 597 O O . ARG A 1 79 ? -9.145 -13.487 7.519 1.00 89.38 79 ARG A O 1
ATOM 604 N N . HIS A 1 80 ? -8.726 -11.320 7.084 1.00 88.69 80 HIS A N 1
ATOM 605 C CA . HIS A 1 80 ? -7.454 -11.525 6.380 1.00 88.69 80 HIS A CA 1
ATOM 606 C C . HIS A 1 80 ? -6.233 -11.429 7.303 1.00 88.69 80 HIS A C 1
ATOM 608 O O . HIS A 1 80 ? -5.231 -12.102 7.075 1.00 88.69 80 HIS A O 1
ATOM 614 N N . GLY A 1 81 ? -6.316 -10.641 8.378 1.00 80.12 81 GLY A N 1
ATOM 615 C CA . GLY A 1 81 ? -5.238 -10.486 9.362 1.00 80.12 81 GLY A CA 1
ATOM 616 C C . GLY A 1 81 ? -5.050 -11.695 10.283 1.00 80.12 81 GLY A C 1
ATOM 617 O O . GLY A 1 81 ? -4.057 -11.748 11.001 1.00 80.12 81 GLY A O 1
ATOM 618 N N . GLY A 1 82 ? -5.960 -12.675 10.229 1.00 73.00 82 GLY A N 1
ATOM 619 C CA . GLY A 1 82 ? -5.905 -13.913 11.004 1.00 73.00 82 GLY A CA 1
ATOM 620 C C . GLY A 1 82 ? -6.310 -13.719 12.468 1.00 73.00 82 GLY A C 1
ATOM 621 O O . GLY A 1 82 ? -5.696 -12.956 13.205 1.00 73.00 82 GLY A O 1
ATOM 622 N N . LYS A 1 83 ? -7.334 -14.450 12.931 1.00 67.88 83 LYS A N 1
ATOM 623 C CA . LYS A 1 83 ? -7.772 -14.396 14.342 1.00 67.88 83 LYS A CA 1
ATOM 624 C C . LYS A 1 83 ? -6.799 -15.092 15.304 1.00 67.88 83 LYS A C 1
ATOM 626 O O . LYS A 1 83 ? -6.617 -14.624 16.417 1.00 67.88 83 LYS A O 1
ATOM 631 N N . LEU A 1 84 ? -6.194 -16.204 14.876 1.00 67.31 84 LEU A N 1
ATOM 632 C CA . LEU A 1 84 ? -5.315 -17.044 15.708 1.00 67.31 84 LEU A CA 1
ATOM 633 C C . LEU A 1 84 ? -3.837 -16.637 15.639 1.00 67.31 84 LEU A C 1
ATOM 635 O O . LEU A 1 84 ? -3.093 -16.837 16.592 1.00 67.31 84 LEU A O 1
ATOM 639 N N . ARG A 1 85 ? -3.402 -16.089 14.500 1.00 74.31 85 ARG A N 1
ATOM 640 C CA . ARG A 1 85 ? -2.042 -15.584 14.284 1.00 74.31 85 ARG A CA 1
ATOM 641 C C . ARG A 1 85 ? -2.143 -14.180 13.700 1.00 74.31 85 ARG A C 1
ATOM 643 O O . ARG A 1 85 ? -2.292 -14.075 12.480 1.00 74.31 85 ARG A O 1
ATOM 650 N N . PRO A 1 86 ? -2.123 -13.140 14.547 1.00 80.56 86 PRO A N 1
ATOM 651 C CA . PRO A 1 86 ? -2.260 -11.773 14.083 1.00 80.56 86 PRO A CA 1
ATOM 652 C C . PRO A 1 86 ? -1.092 -11.420 13.163 1.00 80.56 86 PRO A C 1
ATOM 654 O O . PRO A 1 86 ? 0.077 -11.613 13.502 1.00 80.56 86 PRO A O 1
ATOM 657 N N . ARG A 1 87 ? -1.425 -10.930 11.972 1.00 86.12 87 ARG A N 1
ATOM 658 C CA . ARG A 1 87 ? -0.471 -10.388 11.003 1.00 86.12 87 ARG A CA 1
ATOM 659 C C . ARG A 1 87 ? -0.504 -8.861 11.063 1.00 86.12 87 ARG A C 1
ATOM 661 O O . ARG A 1 87 ? -1.569 -8.299 11.323 1.00 86.12 87 ARG A O 1
ATOM 668 N N . PRO A 1 88 ? 0.623 -8.175 10.809 1.00 90.00 88 PRO A N 1
ATOM 669 C CA . PRO A 1 88 ? 0.628 -6.720 10.730 1.00 90.00 88 PRO A CA 1
ATOM 670 C C . PRO A 1 88 ? -0.293 -6.249 9.598 1.00 90.00 88 PRO A C 1
ATOM 672 O O . PRO A 1 88 ? -0.289 -6.824 8.508 1.00 90.00 88 PRO A O 1
ATOM 675 N N . VAL A 1 89 ? -1.071 -5.196 9.857 1.00 91.69 89 VAL A N 1
ATOM 676 C CA . VAL A 1 89 ? -1.992 -4.605 8.879 1.00 91.69 89 VAL A CA 1
ATOM 677 C C . VAL A 1 89 ? -1.711 -3.117 8.725 1.00 91.69 89 VAL A C 1
ATOM 679 O O . VAL A 1 89 ? -1.516 -2.409 9.710 1.00 91.69 89 VAL A O 1
ATOM 682 N N . 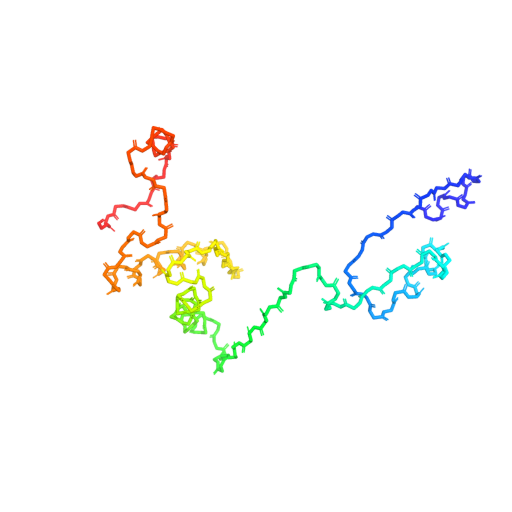LEU A 1 90 ? -1.721 -2.647 7.479 1.00 93.75 90 LEU A N 1
ATOM 683 C CA . LEU A 1 90 ? -1.572 -1.241 7.124 1.00 93.75 90 LEU A CA 1
ATOM 684 C C . LEU A 1 90 ? -2.841 -0.757 6.417 1.00 93.75 90 LEU A C 1
ATOM 686 O O . LEU A 1 90 ? -3.255 -1.341 5.417 1.00 93.75 90 LEU A O 1
ATOM 690 N N . VAL A 1 91 ? -3.448 0.314 6.933 1.00 94.06 91 VAL A N 1
ATOM 691 C CA . VAL A 1 91 ? -4.658 0.927 6.365 1.00 94.06 91 VAL A CA 1
ATOM 692 C C . VAL A 1 91 ? -4.298 2.287 5.778 1.00 94.06 91 VAL A C 1
ATOM 694 O O . VAL A 1 91 ? -3.917 3.204 6.504 1.00 94.06 91 VAL A O 1
ATOM 697 N N . PHE A 1 92 ? -4.437 2.429 4.460 1.00 95.62 92 PHE A N 1
ATOM 698 C CA . PHE A 1 92 ? -4.260 3.709 3.779 1.00 95.62 92 PHE A CA 1
ATOM 699 C C . PHE A 1 92 ? -5.567 4.502 3.775 1.00 95.62 92 PHE A C 1
ATOM 701 O O . PHE A 1 92 ? -6.631 3.979 3.451 1.00 95.62 92 PHE A O 1
ATOM 708 N N . VAL A 1 93 ? -5.471 5.784 4.117 1.00 95.06 93 VAL A N 1
ATOM 709 C CA . VAL A 1 93 ? -6.595 6.726 4.174 1.00 95.06 93 VAL A CA 1
ATOM 710 C C . VAL A 1 93 ? -6.313 7.946 3.290 1.00 95.06 93 VAL A C 1
ATOM 712 O O . VAL A 1 93 ? -5.148 8.283 3.077 1.00 95.06 93 VAL A O 1
ATOM 715 N N . PRO A 1 94 ? -7.346 8.658 2.805 1.00 94.31 94 PRO A N 1
ATOM 716 C CA . PRO A 1 94 ? -7.162 9.766 1.864 1.00 94.31 94 PRO A CA 1
ATOM 717 C C . PRO A 1 94 ? -6.569 11.038 2.489 1.00 94.31 94 PRO A C 1
ATOM 719 O O . PRO A 1 94 ? -6.086 11.902 1.764 1.00 94.31 94 PRO A O 1
ATOM 722 N N . SER A 1 95 ? -6.621 11.206 3.816 1.00 93.00 95 SER A N 1
ATOM 723 C CA . SER A 1 95 ? -6.083 12.400 4.479 1.00 93.00 95 SER A CA 1
ATOM 724 C C . SER A 1 95 ? -5.470 12.100 5.844 1.00 93.00 95 SER A C 1
ATOM 726 O O . SER A 1 95 ? -5.857 11.160 6.542 1.00 93.00 95 SER A O 1
ATOM 728 N N . ARG A 1 96 ? -4.547 12.969 6.278 1.00 90.06 96 ARG A N 1
ATOM 729 C CA . ARG A 1 96 ? -3.927 12.892 7.611 1.00 90.06 96 ARG A CA 1
ATOM 730 C C . ARG A 1 96 ? -4.956 12.984 8.741 1.00 90.06 96 ARG A C 1
ATOM 732 O O . ARG A 1 96 ? -4.844 12.254 9.720 1.00 90.06 96 ARG A O 1
ATOM 739 N N . ARG A 1 97 ? -5.959 13.866 8.621 1.00 89.12 97 ARG A N 1
ATOM 740 C CA . ARG A 1 97 ? -7.030 13.995 9.630 1.00 89.12 97 ARG A CA 1
ATOM 741 C C . ARG A 1 97 ? -7.865 12.716 9.709 1.00 89.12 97 ARG A C 1
ATOM 743 O O . ARG A 1 97 ? -8.166 12.259 10.808 1.00 89.12 97 ARG A O 1
ATOM 750 N N . GLN A 1 98 ? -8.148 12.103 8.557 1.00 90.75 98 GLN A N 1
ATOM 751 C CA . GLN A 1 98 ? -8.886 10.843 8.488 1.00 90.75 98 GLN A CA 1
ATOM 752 C C . GLN A 1 98 ? -8.132 9.693 9.163 1.00 90.75 98 GLN A C 1
ATOM 754 O O . GLN A 1 98 ? -8.775 8.843 9.770 1.00 90.75 98 GLN A O 1
ATOM 759 N N . SER A 1 99 ? -6.794 9.678 9.119 1.00 93.25 99 SER A N 1
ATOM 760 C CA . SER A 1 99 ? -5.983 8.636 9.775 1.00 93.25 99 SER A CA 1
ATOM 761 C C . SER A 1 99 ? -6.284 8.553 11.269 1.00 93.25 99 SER A C 1
ATOM 763 O O . SER A 1 99 ? -6.584 7.482 11.790 1.00 93.25 99 SER A O 1
ATOM 765 N N . ARG A 1 100 ? -6.329 9.712 11.938 1.00 91.69 100 ARG A N 1
ATOM 766 C CA . ARG A 1 100 ? -6.649 9.788 13.365 1.00 91.69 100 ARG A CA 1
ATOM 767 C C . ARG A 1 100 ? -8.074 9.322 13.663 1.00 91.69 100 ARG A C 1
ATOM 769 O O . ARG A 1 100 ? -8.251 8.520 14.570 1.00 91.69 100 ARG A O 1
ATOM 776 N N . SER A 1 101 ? -9.064 9.808 12.911 1.00 91.31 101 SER A N 1
ATOM 777 C CA . SER A 1 101 ? -10.467 9.405 13.103 1.00 91.31 101 SER A CA 1
ATOM 778 C C . SER A 1 101 ? -10.637 7.899 12.915 1.00 91.31 101 SER A C 1
ATOM 780 O O . SER A 1 101 ? -11.205 7.232 13.766 1.00 91.31 101 SER A O 1
ATOM 782 N N . THR A 1 102 ? -10.051 7.354 11.847 1.00 93.69 102 THR A N 1
ATOM 783 C CA . THR A 1 102 ? -10.139 5.924 11.528 1.00 93.69 102 THR A CA 1
ATOM 784 C C . THR A 1 102 ? -9.463 5.079 12.606 1.00 93.69 102 THR A C 1
ATOM 786 O O . THR A 1 102 ? -9.988 4.039 12.976 1.00 93.69 102 THR A O 1
ATOM 789 N N . ALA A 1 103 ? -8.325 5.519 13.154 1.00 92.69 103 ALA A N 1
ATOM 790 C CA . ALA A 1 103 ? -7.659 4.817 14.251 1.00 92.69 103 ALA A CA 1
ATOM 791 C C . ALA A 1 103 ? -8.529 4.752 15.518 1.00 92.69 103 ALA A C 1
ATOM 793 O O . ALA A 1 103 ? -8.606 3.697 16.149 1.00 92.69 103 ALA A O 1
ATOM 794 N N . VAL A 1 104 ? -9.212 5.851 15.858 1.00 92.50 104 VAL A N 1
ATOM 795 C CA . VAL A 1 104 ? -10.182 5.877 16.964 1.00 92.50 104 VAL A CA 1
ATOM 796 C C . VAL A 1 104 ? -11.343 4.930 16.669 1.00 92.50 104 VAL A C 1
ATOM 798 O O . VAL A 1 104 ? -11.636 4.080 17.502 1.00 92.50 104 VAL A O 1
ATOM 801 N N . ASP A 1 105 ? -11.922 4.981 15.467 1.00 92.94 105 ASP A N 1
ATOM 802 C CA . ASP A 1 105 ? -13.023 4.092 15.079 1.00 92.94 105 ASP A CA 1
ATOM 803 C C . ASP A 1 105 ? -12.635 2.606 15.193 1.00 92.94 105 ASP A C 1
ATOM 805 O O . ASP A 1 105 ? -13.420 1.792 15.682 1.00 92.94 105 ASP A O 1
ATOM 809 N N . MET A 1 106 ? -11.413 2.237 14.783 1.00 92.62 106 MET A N 1
ATOM 810 C CA . MET A 1 106 ? -10.903 0.865 14.922 1.00 92.62 106 MET A CA 1
ATOM 811 C C . MET A 1 106 ? -10.793 0.437 16.388 1.00 92.62 106 MET A C 1
ATOM 813 O O . MET A 1 106 ? -11.121 -0.707 16.712 1.00 92.62 106 MET A O 1
ATOM 817 N N . LEU A 1 107 ? -10.356 1.336 17.273 1.00 92.38 107 LEU A N 1
ATOM 818 C CA . LEU A 1 107 ? -10.280 1.067 18.709 1.00 92.38 107 LEU A CA 1
ATOM 819 C C . LEU A 1 107 ? -11.678 0.932 19.323 1.00 92.38 107 LEU A C 1
ATOM 821 O O . LEU A 1 107 ? -11.921 -0.005 20.082 1.00 92.38 107 LEU A O 1
ATOM 825 N N . THR A 1 108 ? -12.609 1.814 18.956 1.00 92.62 108 THR A N 1
ATOM 826 C CA . THR A 1 108 ? -14.005 1.762 19.406 1.00 92.62 108 THR A CA 1
ATOM 827 C C . THR A 1 108 ? -14.686 0.472 18.953 1.00 92.62 108 THR A C 1
ATOM 829 O O . THR A 1 108 ? -15.356 -0.175 19.755 1.00 92.62 108 THR A O 1
ATOM 832 N N . MET A 1 109 ? -14.469 0.035 17.708 1.00 92.06 109 MET A N 1
ATOM 833 C CA . MET A 1 109 ? -14.985 -1.251 17.220 1.00 92.06 109 MET A CA 1
ATOM 834 C C . MET A 1 109 ? -14.344 -2.442 17.941 1.00 92.06 109 MET A C 1
ATOM 836 O O . MET A 1 109 ? -15.043 -3.380 18.308 1.00 92.06 109 MET A O 1
ATOM 840 N N . ALA A 1 110 ? -13.037 -2.401 18.217 1.00 90.88 110 ALA A N 1
ATOM 841 C CA . ALA A 1 110 ? -12.379 -3.443 19.007 1.00 90.88 110 ALA A CA 1
ATOM 842 C C . ALA A 1 110 ? -12.907 -3.520 20.447 1.00 90.88 110 ALA A C 1
ATOM 844 O O . ALA A 1 110 ? -13.050 -4.616 20.990 1.00 90.88 110 ALA A O 1
ATOM 845 N N . HIS A 1 111 ? -13.223 -2.374 21.050 1.00 91.38 111 HIS A N 1
ATOM 846 C CA . HIS A 1 111 ? -13.863 -2.311 22.359 1.00 91.38 111 HIS A CA 1
ATOM 847 C C . HIS A 1 111 ? -15.292 -2.872 22.325 1.00 91.38 111 HIS A C 1
ATOM 849 O O . HIS A 1 111 ? -15.642 -3.662 23.198 1.00 91.38 111 HIS A O 1
ATOM 855 N N . ALA A 1 112 ? -16.082 -2.536 21.299 1.00 91.06 112 ALA A N 1
ATOM 856 C CA . ALA A 1 112 ? -17.437 -3.060 21.111 1.00 91.06 112 ALA A CA 1
ATOM 857 C C . ALA A 1 112 ? -17.466 -4.593 20.935 1.00 91.06 112 ALA A C 1
ATOM 859 O O . ALA A 1 112 ? -18.363 -5.249 21.456 1.00 91.06 112 ALA A O 1
ATOM 860 N N . ASP A 1 113 ? -16.449 -5.168 20.287 1.00 88.62 113 ASP A N 1
ATOM 861 C CA . ASP A 1 113 ? -16.245 -6.621 20.157 1.00 88.62 113 ASP A CA 1
ATOM 862 C C . ASP A 1 113 ? -15.724 -7.292 21.454 1.00 88.62 113 ASP A C 1
ATOM 864 O O . ASP A 1 113 ? -15.436 -8.492 21.470 1.00 88.62 113 ASP A O 1
ATOM 868 N N . GLY A 1 114 ? -15.545 -6.536 22.544 1.00 87.69 114 GLY A N 1
ATOM 869 C CA . GLY A 1 114 ? -15.030 -7.030 23.827 1.00 87.69 114 GLY A CA 1
ATOM 870 C C . GLY A 1 114 ? -13.516 -7.278 23.859 1.00 87.69 114 GLY A C 1
ATOM 871 O O . GLY A 1 114 ? -12.993 -7.790 24.847 1.00 87.69 114 GLY A O 1
ATOM 872 N N . GLN A 1 115 ? -12.781 -6.906 22.805 1.00 84.31 115 GLN A N 1
ATOM 873 C CA . GLN A 1 115 ? -11.337 -7.133 22.664 1.00 84.31 115 GLN A CA 1
ATOM 874 C C . GLN A 1 115 ? -10.572 -5.808 22.541 1.00 84.31 115 GLN A C 1
ATOM 876 O O . GLN A 1 115 ? -9.903 -5.537 21.543 1.00 84.31 115 GLN A O 1
ATOM 881 N N . SER A 1 116 ? -10.622 -4.976 23.581 1.00 82.50 116 SER A N 1
ATOM 882 C CA . SER A 1 116 ? -10.022 -3.628 23.576 1.00 82.50 116 SER A CA 1
ATOM 883 C C . SER A 1 116 ? -8.516 -3.598 23.274 1.00 82.50 116 SER A C 1
ATOM 885 O O . SER A 1 116 ? -8.022 -2.642 22.683 1.00 82.50 116 SER A O 1
ATOM 887 N N . LYS A 1 117 ? -7.777 -4.656 23.633 1.00 82.69 117 LYS A N 1
ATOM 888 C CA . LYS A 1 117 ? -6.321 -4.774 23.419 1.00 82.69 117 LYS A CA 1
ATOM 889 C C . LYS A 1 117 ? -5.941 -5.610 22.195 1.00 82.69 117 LYS A C 1
ATOM 891 O O . LYS A 1 117 ? -4.785 -5.994 22.060 1.00 82.69 117 LYS A O 1
ATOM 896 N N . ARG A 1 118 ? -6.885 -5.884 21.288 1.00 83.12 118 ARG A N 1
ATOM 897 C CA . ARG A 1 118 ? -6.690 -6.788 20.140 1.00 83.12 118 ARG A CA 1
ATOM 898 C C . ARG A 1 118 ? -5.459 -6.473 19.286 1.00 83.12 118 ARG A C 1
ATOM 900 O O . ARG A 1 118 ? -4.816 -7.394 18.795 1.00 83.12 118 ARG A O 1
ATOM 907 N N . PHE A 1 119 ? -5.156 -5.192 19.093 1.00 86.31 119 PHE A N 1
ATOM 908 C CA . PHE A 1 119 ? -4.059 -4.739 18.232 1.00 86.31 119 PHE A CA 1
ATOM 909 C C . PHE A 1 119 ? -2.729 -4.539 18.975 1.00 86.31 119 PHE A C 1
ATOM 911 O O . PHE A 1 119 ? -1.718 -4.236 18.346 1.00 86.31 119 PHE A O 1
ATOM 918 N N . LEU A 1 120 ? -2.711 -4.691 20.304 1.00 87.62 120 LEU A N 1
ATOM 919 C CA . LEU A 1 120 ? -1.507 -4.534 21.112 1.00 87.62 120 LEU A CA 1
ATOM 920 C C . LEU A 1 120 ? -0.885 -5.911 21.369 1.00 87.62 120 LEU A C 1
ATOM 922 O O . LEU A 1 120 ? -1.379 -6.679 22.189 1.00 87.62 120 LEU A O 1
ATOM 926 N N . HIS A 1 121 ? 0.205 -6.215 20.665 1.00 83.94 121 HIS A N 1
ATOM 927 C CA . HIS A 1 121 ? 0.905 -7.503 20.787 1.00 83.94 121 HIS A CA 1
ATOM 928 C C . HIS A 1 121 ? 2.135 -7.463 21.704 1.00 83.94 121 HIS A C 1
ATOM 930 O O . HIS A 1 121 ? 2.715 -8.508 21.985 1.00 83.94 121 HIS A O 1
ATOM 936 N N . ILE A 1 122 ? 2.531 -6.279 22.177 1.00 85.12 122 ILE A N 1
ATOM 937 C CA . ILE A 1 122 ? 3.634 -6.120 23.129 1.00 85.12 122 ILE A CA 1
ATOM 938 C C . ILE A 1 122 ? 3.148 -6.345 24.563 1.00 85.12 122 ILE A C 1
ATOM 940 O O . ILE A 1 122 ? 2.011 -6.008 24.909 1.00 85.12 122 ILE A O 1
ATOM 944 N N . ASN A 1 123 ? 4.010 -6.911 25.409 1.00 83.38 123 ASN A N 1
ATOM 945 C CA . ASN A 1 123 ? 3.693 -7.085 26.820 1.00 83.38 123 ASN A CA 1
ATOM 946 C C . ASN A 1 123 ? 3.673 -5.707 27.512 1.00 83.38 123 ASN A C 1
ATOM 948 O O . ASN A 1 123 ? 4.677 -4.997 27.469 1.00 83.38 123 ASN A O 1
ATOM 952 N N . PRO A 1 124 ? 2.585 -5.328 28.212 1.00 78.38 124 PRO A N 1
ATOM 953 C CA . PRO A 1 124 ? 2.510 -4.045 28.912 1.00 78.38 124 PRO A CA 1
ATOM 954 C C . PRO A 1 124 ? 3.602 -3.829 29.967 1.00 78.38 124 PRO A C 1
ATOM 956 O O . PRO A 1 124 ? 3.865 -2.694 30.345 1.00 78.38 124 PRO A O 1
ATOM 959 N N . ARG A 1 125 ? 4.210 -4.909 30.475 1.00 81.12 125 ARG A N 1
ATOM 960 C CA . ARG A 1 125 ? 5.266 -4.861 31.498 1.00 81.12 125 ARG A CA 1
ATOM 961 C C . ARG A 1 125 ? 6.677 -4.796 30.915 1.00 81.12 125 ARG A C 1
ATOM 963 O O . ARG A 1 125 ? 7.642 -4.814 31.672 1.00 81.12 125 ARG A O 1
ATOM 970 N N . GLU A 1 126 ? 6.819 -4.773 29.593 1.00 87.94 126 GLU A N 1
ATOM 971 C CA . GLU A 1 126 ? 8.132 -4.733 28.961 1.00 87.94 126 GLU A CA 1
ATOM 972 C C . GLU A 1 126 ? 8.808 -3.364 29.196 1.00 87.94 126 GLU A C 1
ATOM 974 O O . GLU A 1 126 ? 8.205 -2.332 28.890 1.00 87.94 126 GLU A O 1
ATOM 979 N N . PRO A 1 127 ? 10.056 -3.307 29.707 1.00 83.88 127 PRO A N 1
ATOM 980 C CA . PRO A 1 127 ? 10.719 -2.041 30.044 1.00 83.88 127 PRO A CA 1
ATOM 981 C C . PRO A 1 127 ? 10.886 -1.082 28.855 1.00 83.88 127 PRO A C 1
ATOM 983 O O . PRO A 1 127 ? 10.851 0.134 29.026 1.00 83.88 127 PRO A O 1
ATOM 986 N N . SER A 1 128 ? 11.056 -1.624 27.645 1.00 84.50 128 SER A N 1
ATOM 987 C CA . SER A 1 128 ? 11.130 -0.875 26.383 1.00 84.50 128 SER A CA 1
ATOM 988 C C . SER A 1 128 ? 9.829 -0.112 26.100 1.00 84.50 128 SER A C 1
ATOM 990 O O . SER A 1 128 ? 9.859 1.063 25.736 1.00 84.50 128 SER A O 1
ATOM 992 N N . PHE A 1 129 ? 8.686 -0.764 26.328 1.00 84.75 129 PHE A N 1
ATOM 993 C CA . PHE A 1 129 ? 7.355 -0.205 26.126 1.00 84.75 129 PHE A CA 1
ATOM 994 C C . PHE A 1 129 ? 7.021 0.863 27.167 1.00 84.75 129 PHE A C 1
ATOM 996 O O . PHE A 1 129 ? 6.514 1.924 26.812 1.00 84.75 129 PHE A O 1
ATOM 1003 N N . VAL A 1 130 ? 7.363 0.622 28.436 1.00 83.81 130 VAL A N 1
ATOM 1004 C CA . VAL A 1 130 ? 7.146 1.594 29.522 1.00 83.81 130 VAL A CA 1
ATOM 1005 C C . VAL A 1 130 ? 7.922 2.888 29.259 1.00 83.81 130 VAL A C 1
ATOM 1007 O O . VAL A 1 130 ? 7.337 3.967 29.291 1.00 83.81 130 VAL A O 1
ATOM 1010 N N . ARG A 1 131 ? 9.200 2.788 28.868 1.00 84.12 131 ARG A N 1
ATOM 1011 C CA . ARG A 1 131 ? 10.013 3.957 28.482 1.00 84.12 131 ARG A CA 1
ATOM 1012 C C . ARG A 1 131 ? 9.454 4.693 27.264 1.00 84.12 131 ARG A C 1
ATOM 1014 O O . ARG A 1 131 ? 9.559 5.912 27.172 1.00 84.12 131 ARG A O 1
ATOM 1021 N N . LEU A 1 132 ? 8.875 3.968 26.304 1.00 83.25 132 LEU A N 1
ATOM 1022 C CA . LEU A 1 132 ? 8.230 4.590 25.148 1.00 83.25 132 LEU A CA 1
ATOM 1023 C C . LEU A 1 132 ? 7.006 5.405 25.581 1.00 83.25 132 LEU A C 1
ATOM 1025 O O . LEU A 1 132 ? 6.851 6.531 25.121 1.00 83.25 132 LEU A O 1
ATOM 1029 N N . LEU A 1 133 ? 6.174 4.866 26.477 1.00 81.88 133 LEU A N 1
ATOM 1030 C CA . LEU A 1 133 ? 5.007 5.572 27.013 1.00 81.88 133 LEU A CA 1
ATOM 1031 C C . LEU A 1 133 ? 5.396 6.859 27.749 1.00 81.88 133 LEU A C 1
ATOM 1033 O O . LEU A 1 133 ? 4.747 7.881 27.545 1.00 81.88 133 LEU A O 1
ATOM 1037 N N . GLU A 1 134 ? 6.471 6.832 28.536 1.00 80.81 134 GLU A N 1
ATOM 1038 C CA . GLU A 1 134 ? 6.989 8.011 29.248 1.00 80.81 134 GLU A CA 1
ATOM 1039 C C . GLU A 1 134 ? 7.440 9.133 28.296 1.00 80.81 134 GLU A C 1
ATOM 1041 O O . GLU A 1 134 ? 7.292 10.315 28.606 1.00 80.81 134 GLU A O 1
ATOM 1046 N N . ASN A 1 135 ? 7.929 8.776 27.106 1.00 79.69 135 ASN A N 1
ATOM 1047 C CA . ASN A 1 135 ? 8.391 9.729 26.093 1.00 79.69 135 ASN A CA 1
ATOM 1048 C C . ASN A 1 135 ? 7.266 10.296 25.207 1.00 79.69 135 ASN A C 1
ATOM 1050 O O . ASN A 1 135 ? 7.485 11.254 24.460 1.00 79.69 135 ASN A O 1
ATOM 1054 N N . ILE A 1 136 ? 6.057 9.727 25.248 1.00 79.31 136 ILE A N 1
ATOM 1055 C CA . ILE A 1 136 ? 4.935 10.183 24.421 1.00 79.31 136 ILE A CA 1
ATOM 1056 C C . ILE A 1 136 ? 4.310 11.437 25.059 1.00 79.31 136 ILE A C 1
ATOM 1058 O O . ILE A 1 136 ? 3.423 11.366 25.903 1.00 79.31 136 ILE A O 1
ATOM 1062 N N . GLN A 1 137 ? 4.718 12.622 24.592 1.00 57.03 137 GLN A N 1
ATOM 1063 C CA . GLN A 1 137 ? 4.120 13.919 24.963 1.00 57.03 137 GLN A CA 1
ATOM 1064 C C . GLN A 1 137 ? 2.776 14.210 24.260 1.00 57.03 137 GLN A C 1
ATOM 1066 O O . GLN A 1 137 ? 2.486 15.345 23.870 1.00 57.03 137 GLN A O 1
ATOM 1071 N N . VAL A 1 138 ? 1.920 13.207 24.055 1.00 57.47 138 VAL A N 1
ATOM 1072 C CA . VAL A 1 138 ? 0.635 13.434 23.379 1.00 57.47 138 VAL A CA 1
ATOM 1073 C C . VAL A 1 138 ? -0.394 13.940 24.392 1.00 57.47 138 VAL A C 1
ATOM 1075 O O . VAL A 1 138 ? -1.204 13.193 24.934 1.00 57.47 138 VAL A O 1
ATOM 1078 N N . ARG A 1 139 ? -0.425 15.267 24.580 1.00 48.56 139 ARG A N 1
ATOM 1079 C CA . ARG A 1 139 ? -1.673 15.979 24.895 1.00 48.56 139 ARG A CA 1
ATOM 1080 C C . ARG A 1 139 ? -2.621 15.753 23.717 1.00 48.56 139 ARG A C 1
ATOM 1082 O O . ARG A 1 139 ? -2.523 16.490 22.751 1.00 48.56 139 ARG A O 1
ATOM 1089 N N . VAL A 1 140 ? -3.431 14.696 23.741 1.00 47.28 140 VAL A N 1
ATOM 1090 C CA . VAL A 1 140 ? -4.872 14.635 23.410 1.00 47.28 140 VAL A CA 1
ATOM 1091 C C . VAL A 1 140 ? -5.281 13.155 23.437 1.00 47.28 140 VAL A C 1
ATOM 1093 O O . VAL A 1 140 ? -5.092 12.451 22.448 1.00 47.28 140 VAL A O 1
ATOM 1096 N N . LEU A 1 141 ? -5.870 12.720 24.552 1.00 39.47 141 LEU A N 1
ATOM 1097 C CA . LEU A 1 141 ? -7.250 12.218 24.665 1.00 39.47 141 LEU A CA 1
ATOM 1098 C C . LEU A 1 141 ? -7.546 12.049 26.174 1.00 39.47 141 LEU A C 1
ATOM 1100 O O . LEU A 1 141 ? -7.279 10.986 26.727 1.00 39.47 141 LEU A O 1
ATOM 1104 N N . PRO A 1 142 ? -8.042 13.085 26.881 1.00 39.09 142 PRO A N 1
ATOM 1105 C CA . PRO A 1 142 ? -8.868 12.825 28.053 1.00 39.09 142 PRO A CA 1
ATOM 1106 C C . PRO A 1 142 ? -10.178 12.189 27.549 1.00 39.09 142 PRO A C 1
ATOM 1108 O O . PRO A 1 142 ? -10.639 12.554 26.469 1.00 39.09 142 PRO A O 1
ATOM 1111 N N . PHE A 1 143 ? -10.761 11.274 28.325 1.00 38.84 143 PHE A N 1
ATOM 1112 C CA . PHE A 1 143 ? -11.981 10.498 28.030 1.00 38.84 143 PHE A CA 1
ATOM 1113 C C . PHE A 1 143 ? -11.786 9.277 27.111 1.00 38.84 143 PHE A C 1
ATOM 1115 O O . PHE A 1 143 ? -12.017 9.334 25.905 1.00 38.84 143 PHE A O 1
ATOM 1122 N N . CYS A 1 144 ? -11.349 8.157 27.691 1.00 35.88 144 CYS A N 1
ATOM 1123 C CA . CYS A 1 144 ? -12.226 7.106 28.230 1.00 35.88 144 CYS A CA 1
ATOM 1124 C C . CYS A 1 144 ? -11.412 6.173 29.135 1.00 35.88 144 CYS A C 1
ATOM 1126 O O . CYS A 1 144 ? -10.266 5.845 28.756 1.00 35.88 144 CYS A O 1
#

InterPro domains:
  IPR027417 P-loop containing nucleoside triphosphate hydrolase [G3DSA:3.40.50.300] (1-46)
  IPR027417 P-loop containing nucleoside triphosphate hydrolase [G3DSA:3.40.50.300] (47-128)
  IPR027417 P-loop containing nucleoside triphosphate hydrolase [SSF52540] (41-124)
  IPR050474 Helicase Hel308/SKI2-like [PTHR47961] (3-120)

Radius of gyration: 24.04 Å; chains: 1; bounding box: 54×33×58 Å

Foldseek 3Di:
DVVVCVVVVHDDDDDDDDAADPPQVVVCVVVPHDPVRRDHDDNCPDPDGDDDDDDDDPDPDPVVSLVVVLVVVLVCLPVVCDPVHGDDDDDDDPDPVVVVVSVVSSLVVCVVVVNNCSPPPDDPPDPVNVVVVVPPPDPDDDDD

Secondary structure (DSSP, 8-state):
-HHHHHHTT---------S--TTHHHHHHHHT--GGG-----TT--SS-----------SSHHHHHHHHHHHHHHHHHHHS-SSSPPP-----SSHHHHHHHHHHHHHHHHHTT-TTTT--S-TT-HHHHHHHHH---------